Protein AF-A0A432Q7I9-F1 (afdb_monomer_lite)

pLDDT: mean 90.83, std 8.25, range [45.78, 97.81]

Sequence (84 aa):
VAIFFLAFLPQFVETGAGPISAQLFLHGILIIIVAAFIEPPLILIGGKLTGYLNNNRQVSQWMDRGLGALFIGLGIKLATSDRI

Structure (mmCIF, N/CA/C/O backbone):
data_AF-A0A432Q7I9-F1
#
_entry.id   AF-A0A432Q7I9-F1
#
loop_
_atom_site.group_PDB
_atom_site.id
_atom_site.type_symbol
_atom_site.label_atom_id
_atom_site.label_alt_id
_atom_site.label_comp_id
_atom_site.label_asym_id
_atom_site.label_entity_id
_atom_site.label_seq_id
_atom_site.pdbx_PDB_ins_code
_atom_site.Cartn_x
_atom_site.Cartn_y
_atom_site.Cartn_z
_atom_site.occupancy
_atom_site.B_iso_or_equiv
_atom_site.auth_seq_id
_atom_site.auth_comp_id
_atom_site.auth_asym_id
_atom_site.auth_atom_id
_atom_site.pdbx_PDB_model_num
ATOM 1 N N . VAL A 1 1 ? 8.226 -4.386 3.034 1.00 65.62 1 VAL A N 1
ATOM 2 C CA . VAL A 1 1 ? 7.715 -3.878 1.735 1.00 65.62 1 VAL A CA 1
ATOM 3 C C . VAL A 1 1 ? 8.730 -4.045 0.603 1.00 65.62 1 VAL A C 1
ATOM 5 O O . VAL A 1 1 ? 8.390 -4.689 -0.373 1.00 65.62 1 VAL A O 1
ATOM 8 N N . ALA A 1 2 ? 9.984 -3.588 0.721 1.00 76.81 2 ALA A N 1
ATOM 9 C CA . ALA A 1 2 ? 10.972 -3.744 -0.364 1.00 76.81 2 ALA A CA 1
ATOM 10 C C . ALA A 1 2 ? 11.193 -5.204 -0.831 1.00 76.81 2 ALA A C 1
ATOM 12 O O . ALA A 1 2 ? 11.240 -5.468 -2.026 1.00 76.81 2 ALA A O 1
ATOM 13 N N . ILE A 1 3 ? 11.239 -6.165 0.103 1.00 84.69 3 ILE A N 1
ATOM 14 C CA . ILE A 1 3 ? 11.384 -7.602 -0.212 1.00 84.69 3 ILE A CA 1
ATOM 15 C C . ILE A 1 3 ? 10.186 -8.139 -1.013 1.00 84.69 3 ILE A C 1
ATOM 17 O O . ILE A 1 3 ? 10.365 -8.969 -1.896 1.00 84.69 3 ILE A O 1
ATOM 21 N N . PHE A 1 4 ? 8.974 -7.635 -0.752 1.00 83.19 4 PHE A N 1
ATOM 22 C CA . PHE A 1 4 ? 7.786 -7.988 -1.532 1.00 83.19 4 PHE A CA 1
ATOM 23 C C . PHE A 1 4 ? 7.976 -7.557 -2.989 1.00 83.19 4 PHE A C 1
ATOM 25 O O . PHE A 1 4 ? 7.867 -8.378 -3.891 1.00 83.19 4 PHE A O 1
ATOM 32 N N . PHE A 1 5 ? 8.375 -6.308 -3.231 1.00 82.69 5 PHE A N 1
ATOM 33 C CA . PHE A 1 5 ? 8.627 -5.850 -4.596 1.00 82.69 5 PHE A CA 1
ATOM 34 C C . PHE A 1 5 ? 9.737 -6.642 -5.287 1.00 82.69 5 PHE A C 1
ATOM 36 O O . PHE A 1 5 ? 9.574 -6.992 -6.447 1.00 82.69 5 PHE A O 1
ATOM 43 N N . LEU A 1 6 ? 10.808 -7.009 -4.580 1.00 84.31 6 LEU A N 1
ATOM 44 C CA . LEU A 1 6 ? 11.859 -7.863 -5.137 1.00 84.31 6 LEU A CA 1
ATOM 45 C C . LEU A 1 6 ? 11.337 -9.254 -5.546 1.00 84.31 6 LEU A C 1
ATOM 47 O O . LEU A 1 6 ? 11.800 -9.811 -6.534 1.00 84.31 6 LEU A O 1
ATOM 51 N N . ALA A 1 7 ? 10.379 -9.811 -4.802 1.00 88.56 7 ALA A N 1
ATOM 52 C CA . ALA A 1 7 ? 9.796 -11.119 -5.092 1.00 88.56 7 ALA A CA 1
ATOM 53 C C . ALA A 1 7 ? 8.745 -11.079 -6.216 1.00 88.56 7 ALA A C 1
ATOM 55 O O . ALA A 1 7 ? 8.631 -12.046 -6.968 1.00 88.56 7 ALA A O 1
ATOM 56 N N . PHE A 1 8 ? 7.987 -9.984 -6.335 1.00 87.75 8 PHE A N 1
ATOM 57 C CA . PHE A 1 8 ? 6.870 -9.862 -7.280 1.00 87.75 8 PHE A CA 1
ATOM 58 C C . PHE A 1 8 ? 7.237 -9.156 -8.590 1.00 87.75 8 PHE A C 1
ATOM 60 O O . PHE A 1 8 ? 6.745 -9.559 -9.635 1.00 87.75 8 PHE A O 1
ATOM 67 N N . LEU A 1 9 ? 8.124 -8.154 -8.582 1.00 88.44 9 LEU A N 1
ATOM 68 C CA . LEU A 1 9 ? 8.509 -7.430 -9.804 1.00 88.44 9 LEU A CA 1
ATOM 69 C C . LEU A 1 9 ? 9.084 -8.335 -10.904 1.00 88.44 9 LEU A C 1
ATOM 71 O O . LEU A 1 9 ? 8.666 -8.184 -12.051 1.00 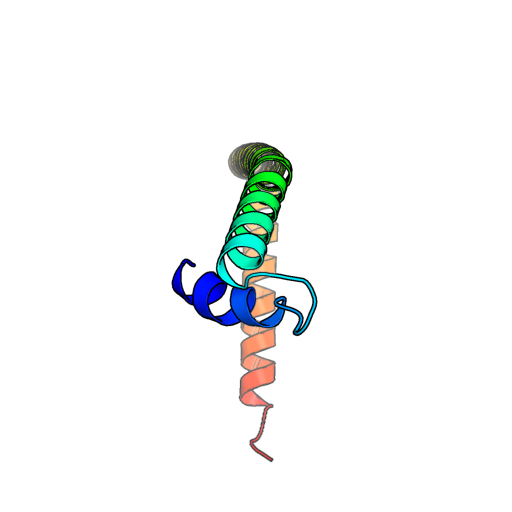88.44 9 LEU A O 1
ATOM 75 N N . PRO A 1 10 ? 9.980 -9.297 -10.602 1.00 89.62 10 PRO A N 1
ATOM 76 C CA . PRO A 1 10 ? 10.496 -10.207 -11.621 1.00 89.62 10 PRO A CA 1
ATOM 77 C C . PRO A 1 10 ? 9.420 -11.092 -12.260 1.00 89.62 10 PRO A C 1
ATOM 79 O O . PRO A 1 10 ? 9.622 -11.559 -13.373 1.00 89.62 10 PRO A O 1
ATOM 82 N N . GLN A 1 11 ? 8.279 -11.308 -11.592 1.00 91.00 11 GLN A N 1
ATOM 83 C CA . GLN A 1 11 ? 7.183 -12.138 -12.111 1.00 91.00 11 GLN A CA 1
ATOM 84 C C . GLN A 1 11 ? 6.447 -11.474 -13.286 1.00 91.00 11 GLN A C 1
ATOM 86 O O . GLN A 1 11 ? 5.764 -12.163 -14.034 1.00 91.00 11 GLN A O 1
ATOM 91 N N . PHE A 1 12 ? 6.594 -10.156 -13.458 1.00 91.94 12 PHE A N 1
ATOM 92 C CA . PHE A 1 12 ? 5.996 -9.393 -14.559 1.00 91.94 12 PHE A CA 1
ATOM 93 C C . PHE A 1 12 ? 6.941 -9.220 -15.758 1.00 91.94 12 PHE A C 1
ATOM 95 O O . PHE A 1 12 ? 6.590 -8.553 -16.727 1.00 91.94 12 PHE A O 1
ATOM 102 N N . VAL A 1 13 ? 8.151 -9.785 -15.697 1.00 94.50 13 VAL A N 1
ATOM 103 C CA . VAL A 1 13 ? 9.112 -9.728 -16.804 1.00 94.50 13 VAL A CA 1
ATOM 104 C C . VAL A 1 13 ? 8.740 -10.768 -17.857 1.00 94.50 13 VAL A C 1
ATOM 106 O O . VAL A 1 13 ? 8.609 -11.952 -17.549 1.00 94.50 13 VAL A O 1
ATOM 109 N N . GLU A 1 14 ? 8.639 -10.337 -19.112 1.00 95.62 14 GLU A N 1
ATOM 110 C CA . GLU A 1 14 ? 8.333 -11.205 -20.248 1.00 95.62 14 GLU A CA 1
ATOM 111 C C . GLU A 1 14 ? 9.588 -11.483 -21.087 1.00 95.62 14 GLU A C 1
ATOM 113 O O . GLU A 1 14 ? 10.359 -10.580 -21.445 1.00 95.62 14 GLU A O 1
ATOM 118 N N . THR A 1 15 ? 9.807 -12.758 -21.411 1.00 92.44 15 THR A N 1
ATOM 119 C CA . THR A 1 15 ? 10.918 -13.194 -22.259 1.00 92.44 15 THR A CA 1
ATOM 120 C C . THR A 1 15 ? 10.671 -12.787 -23.711 1.00 92.44 15 THR A C 1
ATOM 122 O O . THR A 1 15 ? 9.605 -13.009 -24.269 1.00 92.44 15 THR A O 1
ATOM 125 N N . GLY A 1 16 ? 11.669 -12.173 -24.350 1.00 92.75 16 GLY A N 1
ATOM 126 C CA . GLY A 1 16 ? 11.545 -11.670 -25.725 1.00 92.75 16 GLY A CA 1
ATOM 127 C C . GLY A 1 16 ? 10.996 -10.242 -25.842 1.00 92.75 16 GLY A C 1
ATOM 128 O O . GLY A 1 16 ? 11.150 -9.635 -26.897 1.00 92.75 16 GLY A O 1
ATOM 129 N N . ALA A 1 17 ? 10.484 -9.647 -24.759 1.00 92.75 17 ALA A N 1
ATOM 130 C CA . ALA A 1 17 ? 9.998 -8.260 -24.723 1.00 92.75 17 ALA A CA 1
ATOM 131 C C . ALA A 1 17 ? 11.106 -7.205 -24.457 1.00 92.75 17 ALA A C 1
ATOM 133 O O . ALA A 1 17 ? 10.833 -6.090 -24.013 1.00 92.75 17 ALA A O 1
ATOM 134 N N . GLY A 1 18 ? 12.379 -7.539 -24.707 1.00 93.12 18 GLY A N 1
ATOM 135 C CA . GLY A 1 18 ? 13.533 -6.645 -24.521 1.00 93.12 18 GLY A CA 1
ATOM 136 C C . GLY A 1 18 ? 14.323 -6.866 -23.217 1.00 93.12 18 GLY A C 1
ATOM 137 O O . GLY A 1 18 ? 14.161 -7.897 -22.563 1.00 93.12 18 GLY A O 1
ATOM 138 N N . PRO A 1 19 ? 15.219 -5.932 -22.833 1.00 96.19 19 PRO A N 1
ATOM 139 C CA . PRO A 1 19 ? 16.114 -6.111 -21.689 1.00 96.19 19 PRO A CA 1
ATOM 140 C C . PRO A 1 19 ? 15.378 -6.164 -20.343 1.00 96.19 19 PRO A C 1
ATOM 142 O O . PRO A 1 19 ? 14.603 -5.268 -20.010 1.00 96.19 19 PRO A O 1
ATOM 145 N N . ILE A 1 20 ? 15.710 -7.162 -19.519 1.00 94.25 20 ILE A N 1
ATOM 146 C CA . ILE A 1 20 ? 15.109 -7.381 -18.190 1.00 94.25 20 ILE A CA 1
ATOM 147 C C . ILE A 1 20 ? 15.251 -6.146 -17.288 1.00 94.25 20 ILE A C 1
ATOM 149 O O . ILE A 1 20 ? 14.301 -5.756 -16.615 1.00 94.25 20 ILE A O 1
ATOM 153 N N . SER A 1 21 ? 16.418 -5.496 -17.291 1.00 93.56 21 SER A N 1
ATOM 154 C CA . SER A 1 21 ? 16.671 -4.303 -16.472 1.00 93.56 21 SER A CA 1
ATOM 155 C C . SER A 1 21 ? 15.754 -3.132 -16.835 1.00 93.56 21 SER A C 1
ATOM 157 O O . SER A 1 21 ? 15.265 -2.443 -15.943 1.00 93.56 21 SER A O 1
ATOM 159 N N . ALA A 1 22 ? 15.475 -2.935 -18.126 1.00 95.38 22 ALA A N 1
ATOM 160 C CA . ALA A 1 22 ? 14.575 -1.889 -18.603 1.00 95.38 22 ALA A CA 1
ATOM 161 C C . ALA A 1 22 ? 13.118 -2.186 -18.226 1.00 95.38 22 ALA A C 1
ATOM 163 O O . ALA A 1 22 ? 12.412 -1.290 -17.765 1.00 95.38 22 ALA A O 1
ATOM 164 N N . GLN A 1 23 ? 12.688 -3.448 -18.346 1.00 95.88 23 GLN A N 1
ATOM 165 C CA . GLN A 1 23 ? 11.362 -3.867 -17.891 1.00 95.88 23 GLN A CA 1
ATOM 166 C C . GLN A 1 23 ? 11.210 -3.647 -16.382 1.00 95.88 23 GLN A C 1
ATOM 168 O O . GLN A 1 23 ? 10.248 -3.022 -15.951 1.00 95.88 23 GLN A O 1
ATOM 173 N N . LEU A 1 24 ? 12.162 -4.094 -15.559 1.00 94.25 24 LEU A N 1
ATOM 174 C CA . LEU A 1 24 ? 12.109 -3.892 -14.105 1.00 94.25 24 LEU A CA 1
ATOM 175 C C . LEU A 1 24 ? 12.073 -2.406 -13.722 1.00 94.25 24 LEU A C 1
ATOM 177 O O . LEU A 1 24 ? 11.323 -2.025 -12.824 1.00 94.25 24 LEU A O 1
ATOM 181 N N . PHE A 1 25 ? 12.838 -1.565 -14.421 1.00 94.38 25 PHE A N 1
ATOM 182 C CA . PHE A 1 25 ? 12.817 -0.118 -14.217 1.00 94.38 25 PHE A CA 1
ATOM 183 C C . PHE A 1 25 ? 11.445 0.488 -14.546 1.00 94.38 25 PHE A C 1
ATOM 185 O O . PHE A 1 25 ? 10.903 1.248 -13.743 1.00 94.38 25 PHE A O 1
ATOM 192 N N . LEU A 1 26 ? 10.848 0.096 -15.677 1.00 95.25 26 LEU A N 1
ATOM 193 C CA . LEU A 1 26 ? 9.502 0.518 -16.068 1.00 95.25 26 LEU A CA 1
ATOM 194 C C . LEU A 1 26 ? 8.456 0.106 -15.025 1.00 95.25 26 LEU A C 1
ATOM 196 O O . LEU A 1 26 ? 7.685 0.948 -14.569 1.00 95.25 26 LEU A O 1
ATOM 200 N N . HIS A 1 27 ? 8.450 -1.162 -14.605 1.00 94.06 27 HIS A N 1
ATOM 201 C CA . HIS A 1 27 ? 7.519 -1.649 -13.586 1.00 94.06 27 HIS A CA 1
ATOM 202 C C . HIS A 1 27 ? 7.699 -0.917 -12.249 1.00 94.06 27 HIS A C 1
ATOM 204 O O . HIS A 1 27 ? 6.713 -0.550 -11.613 1.00 94.06 27 HIS A O 1
ATOM 210 N N . GLY A 1 28 ? 8.943 -0.644 -11.841 1.00 92.69 28 GLY A N 1
ATOM 211 C CA . GLY A 1 28 ? 9.232 0.155 -10.650 1.00 92.69 28 GLY A CA 1
ATOM 212 C C . GLY A 1 28 ? 8.635 1.562 -10.730 1.00 92.69 28 GLY A C 1
ATOM 213 O O . GLY A 1 28 ? 7.979 2.004 -9.787 1.00 92.69 28 GLY A O 1
ATOM 214 N N . ILE A 1 29 ? 8.789 2.242 -11.872 1.00 95.38 29 ILE A N 1
ATOM 215 C CA . ILE A 1 29 ? 8.176 3.558 -12.111 1.00 95.38 29 ILE A CA 1
ATOM 216 C C . ILE A 1 29 ? 6.650 3.474 -12.054 1.00 95.38 29 ILE A C 1
ATOM 218 O O . ILE A 1 29 ? 6.026 4.300 -11.390 1.00 95.38 29 ILE A O 1
ATOM 222 N N . LEU A 1 30 ? 6.045 2.482 -12.711 1.00 94.81 30 LEU 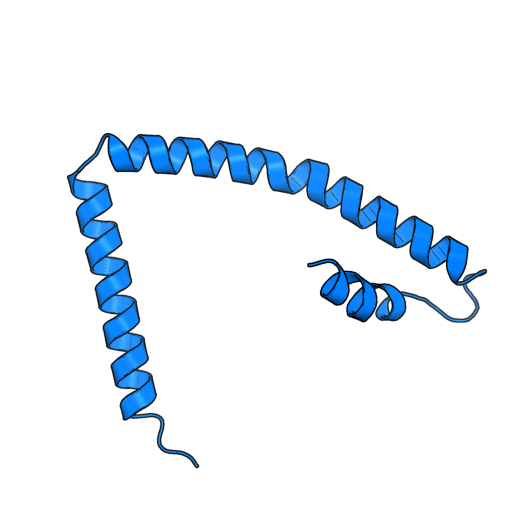A N 1
ATOM 223 C CA . LEU A 1 30 ? 4.592 2.301 -12.703 1.00 94.81 30 LEU A CA 1
ATOM 224 C C . LEU A 1 30 ? 4.059 2.130 -11.278 1.00 94.81 30 LEU A C 1
ATOM 226 O O . LEU A 1 30 ? 3.070 2.766 -10.921 1.00 94.81 30 LEU A O 1
ATOM 230 N N . ILE A 1 31 ? 4.742 1.346 -10.441 1.00 91.94 31 ILE A N 1
ATOM 231 C CA . ILE A 1 31 ? 4.377 1.187 -9.028 1.00 91.94 31 ILE A CA 1
ATOM 232 C C . ILE A 1 31 ? 4.464 2.517 -8.282 1.00 91.94 31 ILE A C 1
ATOM 234 O O . ILE A 1 31 ? 3.529 2.855 -7.562 1.00 91.94 31 ILE A O 1
ATOM 238 N N . ILE A 1 32 ? 5.545 3.285 -8.458 1.00 93.38 32 ILE A N 1
ATOM 239 C CA . ILE A 1 32 ? 5.701 4.591 -7.798 1.00 93.38 32 ILE A CA 1
ATOM 240 C C . ILE A 1 32 ? 4.581 5.545 -8.216 1.00 93.38 32 ILE A C 1
ATOM 242 O O . ILE A 1 32 ? 4.013 6.222 -7.365 1.00 93.38 32 ILE A O 1
ATOM 246 N N . ILE A 1 33 ? 4.235 5.579 -9.505 1.00 97.44 33 ILE A N 1
ATOM 247 C CA . ILE A 1 33 ? 3.134 6.400 -10.020 1.00 97.44 33 ILE A CA 1
ATOM 248 C C . ILE A 1 33 ? 1.821 5.979 -9.360 1.00 97.44 33 ILE A C 1
ATOM 250 O O . ILE A 1 33 ? 1.127 6.817 -8.789 1.00 97.44 33 ILE A O 1
ATOM 254 N N . VAL A 1 34 ? 1.491 4.687 -9.383 1.00 95.25 34 VAL A N 1
ATOM 255 C CA . VAL A 1 34 ? 0.261 4.175 -8.764 1.00 95.25 34 VAL A CA 1
ATOM 256 C C . VAL A 1 34 ? 0.221 4.514 -7.274 1.00 95.25 34 VAL A C 1
ATOM 258 O O . VAL A 1 34 ? -0.777 5.055 -6.807 1.00 95.25 34 VAL A O 1
ATOM 261 N N . ALA A 1 35 ? 1.307 4.277 -6.539 1.00 92.94 35 ALA A N 1
ATOM 262 C CA . ALA A 1 35 ? 1.409 4.623 -5.125 1.00 92.94 35 ALA A CA 1
ATOM 263 C C . ALA A 1 35 ? 1.198 6.128 -4.897 1.00 92.94 35 ALA A C 1
ATOM 265 O O . ALA A 1 35 ? 0.383 6.516 -4.065 1.00 92.94 35 ALA A O 1
ATOM 266 N N . ALA A 1 36 ? 1.837 6.982 -5.698 1.00 96.06 36 ALA A N 1
ATOM 267 C CA . ALA A 1 36 ? 1.708 8.432 -5.594 1.00 96.06 36 ALA A CA 1
ATOM 268 C C . ALA A 1 36 ? 0.281 8.943 -5.854 1.00 96.06 36 ALA A C 1
ATOM 270 O O . ALA A 1 36 ? -0.099 9.972 -5.302 1.00 96.06 36 ALA A 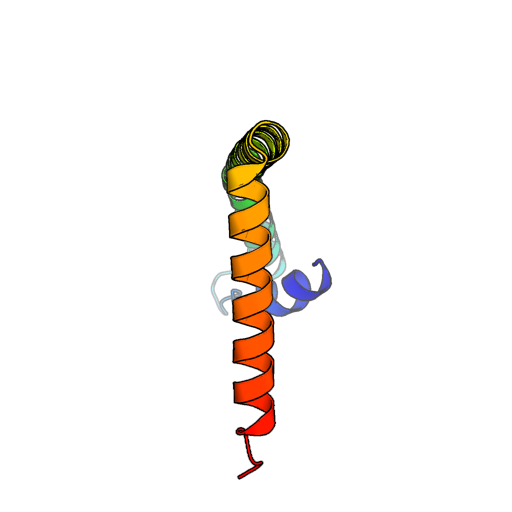O 1
ATOM 271 N N . PHE A 1 37 ? -0.523 8.249 -6.663 1.00 97.19 37 PHE A N 1
ATOM 272 C CA . PHE A 1 37 ? -1.916 8.637 -6.914 1.00 97.19 37 PHE A CA 1
ATOM 273 C C . PHE A 1 37 ? -2.913 7.998 -5.946 1.00 97.19 37 PHE A C 1
ATOM 275 O O . PHE A 1 37 ? -3.930 8.614 -5.631 1.00 97.19 37 PHE A O 1
ATOM 282 N N . ILE A 1 38 ? -2.644 6.782 -5.473 1.00 96.38 38 ILE A N 1
ATOM 283 C CA . ILE A 1 38 ? -3.579 6.013 -4.645 1.00 96.38 38 ILE A CA 1
ATOM 284 C C . ILE A 1 38 ? -3.348 6.258 -3.151 1.00 96.38 38 ILE A C 1
ATOM 286 O O . ILE A 1 38 ? -4.314 6.424 -2.405 1.00 96.38 38 ILE A O 1
ATOM 290 N N . GLU A 1 39 ? -2.096 6.324 -2.693 1.00 95.25 39 GLU A N 1
ATOM 291 C CA . GLU A 1 39 ? -1.785 6.459 -1.267 1.00 95.25 39 GLU A CA 1
ATOM 292 C C . GLU A 1 39 ? -2.208 7.815 -0.682 1.00 95.25 39 GLU A C 1
ATOM 294 O O . GLU A 1 39 ? -2.849 7.810 0.371 1.00 95.25 39 GLU A O 1
ATOM 299 N N . PRO A 1 40 ? -1.950 8.984 -1.308 1.00 96.19 40 PRO A N 1
ATOM 300 C CA . PRO A 1 40 ? -2.293 10.259 -0.678 1.00 96.19 40 PRO A CA 1
ATOM 301 C C . PRO A 1 40 ? -3.795 10.455 -0.431 1.00 96.19 40 PRO A C 1
ATOM 303 O O . PRO A 1 40 ? -4.148 10.841 0.685 1.00 96.19 40 PRO A O 1
ATOM 306 N N . PRO A 1 41 ? -4.712 10.156 -1.377 1.00 96.44 41 PRO A N 1
ATOM 307 C CA . PRO A 1 41 ? -6.145 10.202 -1.093 1.00 96.44 41 PRO A CA 1
ATOM 308 C C . PRO A 1 41 ? -6.547 9.282 0.062 1.00 96.44 41 PRO A C 1
ATOM 310 O O . PRO A 1 41 ? -7.322 9.697 0.924 1.00 96.44 41 PRO A O 1
ATOM 313 N N . LEU A 1 42 ? -5.988 8.068 0.123 1.00 95.88 42 LEU A N 1
ATOM 314 C CA . LEU A 1 42 ? -6.243 7.131 1.218 1.00 95.88 42 LEU A CA 1
ATOM 315 C C . LEU A 1 42 ? -5.762 7.685 2.563 1.00 95.88 42 LEU A C 1
ATOM 317 O O . LEU A 1 42 ? -6.505 7.627 3.541 1.00 95.88 42 LEU A O 1
ATOM 321 N N . ILE A 1 43 ? -4.567 8.280 2.611 1.00 95.00 43 ILE A N 1
ATOM 322 C CA . ILE A 1 43 ? -4.020 8.916 3.819 1.00 95.00 43 ILE A CA 1
ATOM 323 C C . ILE A 1 43 ? -4.902 10.091 4.258 1.00 95.00 43 ILE A C 1
ATOM 325 O O . ILE A 1 43 ? -5.223 10.211 5.440 1.00 95.00 43 ILE A O 1
ATOM 329 N N . LEU A 1 44 ? -5.341 10.940 3.324 1.00 95.44 44 LEU A N 1
ATOM 330 C CA . LEU A 1 44 ? -6.205 12.086 3.626 1.00 95.44 44 LEU A CA 1
ATOM 331 C C . LEU A 1 44 ? -7.576 11.651 4.157 1.00 95.44 44 LEU A C 1
ATOM 333 O O . LEU A 1 44 ? -8.072 12.221 5.133 1.00 95.44 44 LEU A O 1
ATOM 337 N N . ILE A 1 45 ? -8.189 10.640 3.537 1.00 94.94 45 ILE A N 1
ATOM 338 C CA . ILE A 1 45 ? -9.463 10.066 3.991 1.00 94.94 45 ILE A CA 1
ATOM 339 C C . ILE A 1 45 ? -9.282 9.414 5.362 1.00 94.94 45 ILE A C 1
ATOM 341 O O . ILE A 1 45 ? -10.086 9.661 6.259 1.00 94.94 45 ILE A O 1
ATOM 345 N N . GLY A 1 46 ? -8.206 8.649 5.554 1.00 92.44 46 GLY A N 1
ATOM 346 C CA . GLY A 1 46 ? -7.868 8.027 6.831 1.00 92.44 46 GLY A CA 1
ATOM 347 C C . GLY A 1 46 ? -7.682 9.055 7.946 1.00 92.44 46 GLY A C 1
ATOM 348 O O . GLY A 1 46 ? -8.262 8.912 9.018 1.00 92.44 46 GLY A O 1
ATOM 349 N N . GLY A 1 47 ? -6.960 10.147 7.681 1.00 90.81 47 GLY A N 1
ATOM 350 C CA . GLY A 1 47 ? -6.785 11.243 8.635 1.00 90.81 47 GLY A CA 1
ATOM 351 C C . GLY A 1 47 ? -8.108 11.910 9.019 1.00 90.81 47 GLY A C 1
ATOM 352 O O . GLY A 1 47 ? -8.374 12.128 10.203 1.00 90.81 47 GLY A O 1
ATOM 353 N N . LYS A 1 48 ? -8.982 12.171 8.037 1.00 89.00 48 LYS A N 1
ATOM 354 C CA . LYS A 1 48 ? -10.331 12.702 8.292 1.00 89.00 48 LYS A CA 1
ATOM 355 C C . LYS A 1 48 ? -11.192 11.733 9.100 1.00 89.00 48 LYS A C 1
ATOM 357 O O . LYS A 1 48 ? -11.889 12.173 10.012 1.00 89.00 48 LYS A O 1
ATOM 362 N N . LEU A 1 49 ? -11.134 10.438 8.793 1.00 88.50 49 LEU A N 1
ATOM 363 C CA . LEU A 1 49 ? -11.886 9.408 9.504 1.00 88.50 49 LEU A CA 1
ATOM 364 C C . LEU A 1 49 ? -11.439 9.311 10.966 1.00 88.50 49 LEU A C 1
ATOM 366 O O . LEU A 1 49 ? -12.282 9.334 11.858 1.00 88.50 49 LEU A O 1
ATOM 370 N N . THR A 1 50 ? -10.132 9.300 11.227 1.00 86.25 50 THR A N 1
ATOM 371 C CA . THR A 1 50 ? -9.578 9.320 12.590 1.00 86.25 50 THR A CA 1
ATOM 372 C C . THR A 1 50 ? -9.997 10.578 13.349 1.00 86.25 50 THR A C 1
ATOM 374 O O . THR A 1 50 ? -10.410 10.493 14.504 1.00 86.25 50 THR A O 1
ATOM 377 N N . GLY A 1 51 ? -9.968 11.748 12.701 1.00 85.56 51 GLY A N 1
ATOM 378 C CA . GLY A 1 51 ? -10.468 12.990 13.296 1.00 85.56 51 GLY A CA 1
ATOM 379 C C . GLY A 1 51 ? -11.959 12.920 13.649 1.00 85.56 51 GLY A C 1
ATOM 380 O O . GLY A 1 51 ? -12.354 13.305 14.748 1.00 85.56 51 GLY A O 1
ATOM 381 N N . TYR A 1 52 ? -12.783 12.374 12.752 1.00 85.56 52 TYR A N 1
ATOM 382 C CA . TYR A 1 52 ? -14.215 12.173 12.983 1.00 85.56 52 TYR A CA 1
ATOM 383 C C . TYR A 1 52 ? -14.492 11.201 14.140 1.00 85.56 52 TYR A C 1
ATOM 385 O O . TYR A 1 52 ? -15.323 11.488 15.001 1.00 85.56 52 TYR A O 1
ATOM 393 N N . LEU A 1 53 ? -13.764 10.084 14.194 1.00 86.44 53 LEU A N 1
ATOM 394 C CA . LEU A 1 53 ? -13.865 9.086 15.259 1.00 86.44 53 LEU A CA 1
ATOM 395 C C . LEU A 1 53 ? -13.482 9.661 16.624 1.00 86.44 53 LEU A C 1
ATOM 397 O O . LEU A 1 53 ? -14.198 9.442 17.599 1.00 86.44 53 LEU A O 1
ATOM 401 N N . ASN A 1 54 ? -12.407 10.450 16.684 1.00 83.75 54 ASN A N 1
ATOM 402 C CA . ASN A 1 54 ? -11.978 11.114 17.915 1.00 83.75 54 ASN A CA 1
ATOM 403 C C . ASN A 1 54 ? -12.999 12.149 18.400 1.00 83.75 54 ASN A C 1
ATOM 405 O O . ASN A 1 54 ? -13.150 12.346 19.605 1.00 83.75 54 ASN A O 1
ATOM 409 N N . ASN A 1 55 ? -13.717 12.797 17.479 1.00 87.50 55 ASN A N 1
ATOM 410 C CA . ASN A 1 55 ? -14.725 13.793 17.827 1.00 87.50 55 ASN A CA 1
ATOM 411 C C . ASN A 1 55 ? -16.084 13.166 18.199 1.00 87.50 55 ASN A C 1
ATOM 413 O O . ASN A 1 55 ? -16.880 13.792 18.897 1.00 87.50 55 ASN A O 1
ATOM 417 N N . ASN A 1 56 ? -16.363 11.929 17.765 1.00 89.06 56 ASN A N 1
ATOM 418 C CA . ASN A 1 56 ? -17.610 11.221 18.057 1.00 89.06 56 ASN A CA 1
ATOM 419 C C . ASN A 1 56 ? -17.379 9.932 18.860 1.00 89.06 56 ASN A C 1
ATOM 421 O O . ASN A 1 56 ? -17.236 8.829 18.323 1.00 89.06 56 ASN A O 1
ATOM 425 N N . ARG A 1 57 ? -17.463 10.078 20.185 1.00 87.12 57 ARG A N 1
ATOM 426 C CA . ARG A 1 57 ? -17.266 8.997 21.159 1.00 87.12 57 ARG A CA 1
ATOM 427 C C . ARG A 1 57 ? -18.185 7.788 20.943 1.00 87.12 57 ARG A C 1
ATOM 429 O O . ARG A 1 57 ? -17.765 6.672 21.233 1.00 87.12 57 ARG A O 1
ATOM 436 N N . GLN A 1 58 ? -19.406 7.968 20.427 1.00 91.31 58 GLN A N 1
ATOM 437 C CA . GLN A 1 58 ? -20.302 6.832 20.162 1.00 91.31 58 GLN A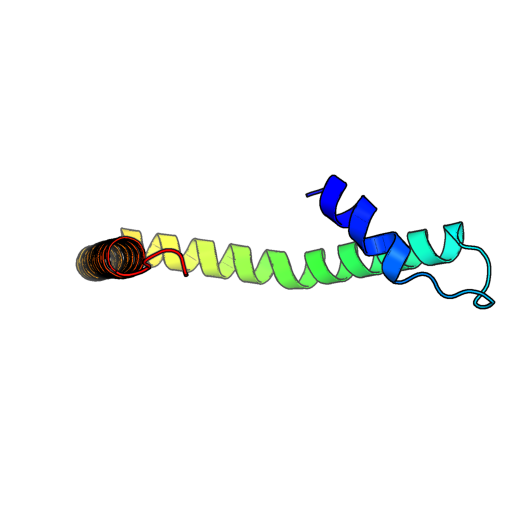 CA 1
ATOM 438 C C . GLN A 1 58 ? -19.816 5.978 18.986 1.00 91.31 58 GLN A C 1
ATOM 440 O O . GLN A 1 58 ? -19.845 4.753 19.073 1.00 91.31 58 GLN A O 1
ATOM 445 N N . VAL A 1 59 ? -19.342 6.602 17.902 1.00 88.94 59 VAL A N 1
ATOM 446 C CA . VAL A 1 59 ? -18.859 5.870 16.717 1.00 88.94 59 VAL A CA 1
ATOM 447 C C . VAL A 1 59 ? -17.591 5.090 17.056 1.00 88.94 59 VAL A C 1
ATOM 449 O O . VAL A 1 59 ? -17.497 3.913 16.717 1.00 88.94 59 VAL A O 1
ATOM 452 N N . SER A 1 60 ? -16.664 5.703 17.799 1.00 88.12 60 SER A N 1
ATOM 453 C CA . SER A 1 60 ? -15.473 5.013 18.311 1.00 88.12 60 SER A CA 1
ATOM 454 C C . SER A 1 60 ? -15.845 3.778 19.144 1.00 88.12 60 SER A C 1
ATOM 456 O O . SER A 1 60 ? -15.340 2.694 18.871 1.00 88.12 60 SER A O 1
ATOM 458 N N . GLN A 1 61 ? -16.806 3.893 20.069 1.00 91.38 61 GLN A N 1
ATOM 459 C CA . GLN A 1 61 ? -17.262 2.755 20.881 1.00 91.38 61 GLN A CA 1
ATOM 460 C C . GLN A 1 61 ? -17.897 1.628 20.057 1.00 91.38 61 GLN A C 1
ATOM 462 O O . GLN A 1 61 ? -17.700 0.453 20.366 1.00 91.38 61 GLN A O 1
ATOM 467 N N . TRP A 1 62 ? -18.679 1.955 19.026 1.00 93.56 62 TRP A N 1
ATOM 468 C CA . TRP A 1 62 ? -19.250 0.943 18.133 1.00 93.56 62 TRP A CA 1
ATOM 469 C C . TRP A 1 62 ? -18.179 0.246 17.294 1.00 93.56 62 TRP A C 1
ATOM 471 O O . TRP A 1 62 ? -18.266 -0.966 17.096 1.00 93.56 62 TRP A O 1
ATOM 481 N N . MET A 1 63 ? -17.151 0.976 16.856 1.00 90.88 63 MET A N 1
ATOM 482 C CA . MET A 1 63 ? -16.032 0.406 16.110 1.00 90.88 63 MET A CA 1
ATOM 483 C C . MET A 1 63 ? -15.196 -0.545 16.976 1.00 90.88 63 MET A C 1
ATOM 485 O O . MET A 1 63 ? -14.902 -1.657 16.539 1.00 90.88 63 MET A O 1
ATOM 489 N N . ASP A 1 64 ? -14.919 -0.171 18.229 1.00 91.81 64 ASP A N 1
ATOM 490 C CA . ASP A 1 64 ? -14.229 -1.034 19.198 1.00 91.81 64 ASP A CA 1
ATOM 491 C C . ASP A 1 64 ? -15.023 -2.316 19.482 1.00 91.81 64 ASP A C 1
ATOM 493 O O . ASP A 1 64 ? -14.469 -3.417 19.493 1.00 91.81 64 ASP A O 1
ATOM 497 N N . ARG A 1 65 ? -16.348 -2.201 19.652 1.00 95.25 65 ARG A N 1
ATOM 498 C CA . ARG A 1 65 ? -17.234 -3.366 19.816 1.00 95.25 65 ARG A CA 1
ATOM 499 C C . ARG A 1 65 ? -17.240 -4.256 18.576 1.00 95.25 65 ARG A C 1
ATOM 501 O O . ARG A 1 65 ? -17.226 -5.474 18.720 1.00 95.25 65 ARG A O 1
ATOM 508 N N . GLY A 1 66 ? -17.236 -3.667 17.380 1.00 96.62 66 GLY A N 1
ATOM 509 C CA . GLY A 1 66 ? -17.148 -4.397 16.115 1.00 96.62 66 GLY A CA 1
ATOM 510 C C . GLY A 1 66 ? -15.840 -5.181 15.985 1.00 96.62 66 GLY A C 1
ATOM 511 O O . GLY A 1 66 ? -15.869 -6.366 15.658 1.00 96.62 66 GLY A O 1
ATOM 512 N N . LEU A 1 67 ? -14.705 -4.557 16.318 1.00 95.81 67 LEU A N 1
ATOM 513 C CA . LEU A 1 67 ? -13.397 -5.222 16.358 1.00 95.81 67 LEU A CA 1
ATOM 514 C C . LEU A 1 67 ? -13.358 -6.342 17.405 1.00 95.81 67 LEU A C 1
ATOM 516 O O . LEU A 1 67 ? -12.872 -7.435 17.119 1.00 95.81 67 LEU A O 1
ATOM 520 N N . GLY A 1 68 ? -13.921 -6.109 18.593 1.00 96.81 68 GLY A N 1
ATOM 521 C CA . GLY A 1 68 ? -14.053 -7.135 19.628 1.00 96.81 68 GLY A CA 1
ATOM 522 C C . GLY A 1 68 ? -14.894 -8.328 19.164 1.00 96.81 68 GLY A C 1
ATOM 523 O O . GLY A 1 68 ?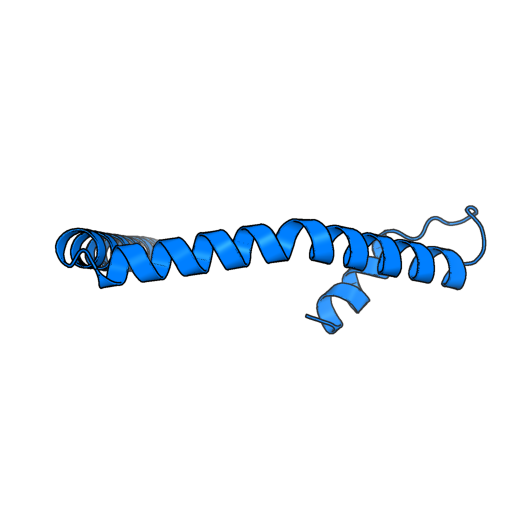 -14.478 -9.474 19.321 1.00 96.81 68 GLY A O 1
ATOM 524 N N . ALA A 1 69 ? -16.040 -8.072 18.528 1.00 97.81 69 ALA A N 1
ATOM 525 C CA . ALA A 1 69 ? -16.893 -9.113 17.960 1.00 97.81 69 ALA A CA 1
ATOM 526 C C . ALA A 1 69 ? -16.178 -9.899 16.849 1.00 97.81 69 ALA A C 1
ATOM 528 O O . ALA A 1 69 ? -16.281 -11.124 16.808 1.00 97.81 69 ALA A O 1
ATOM 529 N N . LEU A 1 70 ? -15.406 -9.217 15.996 1.00 97.50 70 LEU A N 1
ATOM 530 C CA . LEU A 1 70 ? -14.575 -9.856 14.977 1.00 97.50 70 LEU A CA 1
ATOM 531 C C . LEU A 1 70 ? -13.543 -10.793 15.616 1.00 97.50 70 LEU A C 1
ATOM 533 O O . LEU A 1 70 ? -13.434 -11.942 15.196 1.00 97.50 70 LEU A O 1
ATOM 537 N N . PHE A 1 71 ? -12.819 -10.347 16.647 1.00 97.25 71 PHE A N 1
ATOM 538 C CA . PHE A 1 71 ? -11.838 -11.189 17.338 1.00 97.25 71 PHE A CA 1
ATOM 539 C C . PHE A 1 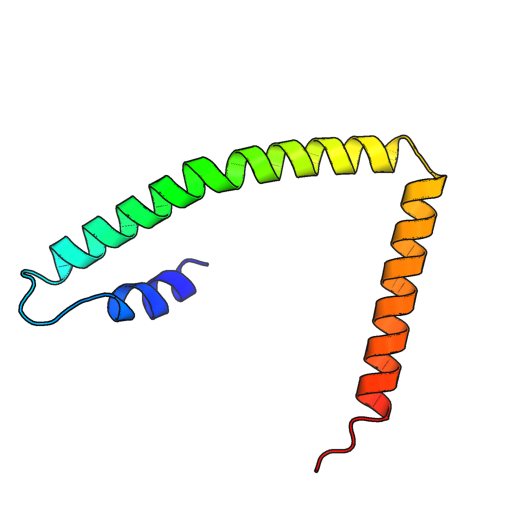71 ? -12.471 -12.381 18.047 1.00 97.25 71 PHE A C 1
ATOM 541 O O . PHE A 1 71 ? -11.936 -13.484 17.958 1.00 97.25 71 PHE A O 1
ATOM 548 N N . ILE A 1 72 ? -13.621 -12.195 18.697 1.00 97.38 72 ILE A N 1
ATOM 549 C CA . ILE A 1 72 ? -14.380 -13.302 19.290 1.00 97.38 72 ILE A CA 1
ATOM 550 C C . ILE A 1 72 ? -14.790 -14.295 18.197 1.00 97.38 72 ILE A C 1
ATOM 552 O O . ILE A 1 72 ? -14.569 -15.492 18.352 1.00 97.38 72 ILE A O 1
ATOM 556 N N . GLY A 1 73 ? -15.315 -13.814 17.066 1.00 97.12 73 GLY A N 1
ATOM 557 C CA . GLY A 1 73 ? -15.689 -14.654 15.928 1.00 97.12 73 GLY A CA 1
ATOM 558 C C . GLY A 1 73 ? -14.505 -15.425 15.340 1.00 97.12 73 GLY A C 1
ATOM 559 O O . GLY A 1 73 ? -14.617 -16.622 15.087 1.00 97.12 73 GLY A O 1
ATOM 560 N N . LEU A 1 74 ? -13.348 -14.777 15.182 1.00 96.44 74 LEU A N 1
ATOM 561 C CA . LEU A 1 74 ? -12.111 -15.430 14.745 1.00 96.44 74 LEU A CA 1
ATOM 562 C C . LEU A 1 74 ? -11.609 -16.455 15.770 1.00 96.44 74 LEU A C 1
ATOM 564 O O . LEU A 1 74 ? -11.145 -17.519 15.370 1.00 96.44 74 LEU A O 1
ATOM 568 N N . GLY A 1 75 ? -11.727 -16.167 17.068 1.00 95.69 75 GLY A N 1
ATOM 569 C CA . GLY A 1 75 ? -11.371 -17.082 18.152 1.00 95.69 75 GLY A CA 1
ATOM 570 C C . GLY A 1 75 ? -12.270 -18.314 18.195 1.00 95.69 75 GLY A C 1
ATOM 571 O O . GLY A 1 75 ? -11.764 -19.428 18.288 1.00 95.69 75 GLY A O 1
ATOM 572 N N . ILE A 1 76 ? -13.584 -18.133 18.034 1.00 96.62 76 ILE A N 1
ATOM 573 C CA . ILE A 1 76 ? -14.542 -19.235 17.877 1.00 96.62 76 ILE A CA 1
ATOM 574 C C . ILE A 1 76 ? -14.183 -20.046 16.638 1.00 96.62 76 ILE A C 1
ATOM 576 O O . ILE A 1 76 ? -14.010 -21.254 16.747 1.00 96.62 76 ILE A O 1
ATOM 580 N N . LYS A 1 77 ? -13.997 -19.386 15.485 1.00 94.00 77 LYS A N 1
ATOM 581 C CA . LYS A 1 77 ? -13.616 -20.053 14.236 1.00 94.00 77 LYS A CA 1
ATOM 582 C C . LYS A 1 77 ? -12.349 -20.873 14.428 1.00 94.00 77 LYS A C 1
ATOM 584 O O . LYS A 1 77 ? -12.326 -22.005 13.978 1.00 94.00 77 LYS A O 1
ATOM 589 N N . LEU A 1 78 ? -11.330 -20.335 15.098 1.00 94.06 78 LEU A N 1
ATOM 590 C CA . LEU A 1 78 ? -10.086 -21.040 15.404 1.00 94.06 78 LEU A CA 1
ATOM 591 C C . LEU A 1 78 ? -10.317 -22.234 16.338 1.00 94.06 78 LEU A C 1
ATOM 593 O O . LEU A 1 78 ? -9.800 -23.308 16.061 1.00 94.06 78 LEU A O 1
ATOM 597 N N . ALA A 1 79 ? -11.111 -22.062 17.397 1.00 94.12 79 ALA A N 1
ATOM 598 C CA . ALA A 1 79 ? -11.448 -23.127 18.339 1.00 94.12 79 ALA A CA 1
ATOM 599 C C . ALA A 1 79 ? -12.247 -24.265 17.682 1.00 94.12 79 ALA A C 1
ATOM 601 O O . ALA A 1 79 ? -12.101 -25.414 18.078 1.00 94.12 79 ALA A O 1
ATOM 602 N N . THR A 1 80 ? -13.065 -23.950 16.673 1.00 94.31 80 THR A N 1
ATOM 603 C CA . THR A 1 80 ? -13.812 -24.932 15.870 1.00 94.31 80 THR A CA 1
ATOM 604 C C . THR A 1 80 ? -13.064 -25.395 14.624 1.00 94.31 80 THR A C 1
ATOM 606 O O . THR A 1 80 ? -13.525 -26.306 13.943 1.00 94.31 80 THR A O 1
ATOM 609 N N . SER A 1 81 ? -11.945 -24.750 14.276 1.00 87.31 81 SER A N 1
ATOM 610 C CA . SER A 1 81 ? -11.109 -25.146 13.145 1.00 87.31 81 SER A CA 1
ATOM 611 C C . SER A 1 81 ? -10.255 -26.321 13.605 1.00 87.31 81 SER A C 1
ATOM 613 O O . SER A 1 81 ? -9.050 -26.189 13.813 1.00 87.31 81 SER A O 1
ATOM 615 N N . ASP A 1 82 ? -10.900 -27.468 13.795 1.00 70.88 82 ASP A N 1
ATOM 616 C CA . ASP A 1 82 ? -10.202 -28.734 13.937 1.00 70.88 82 ASP A CA 1
ATOM 617 C C . ASP A 1 82 ? -9.320 -28.940 12.702 1.00 70.88 82 ASP A C 1
ATOM 619 O O . ASP A 1 82 ? -9.736 -28.727 11.558 1.00 70.88 82 ASP A O 1
ATOM 623 N N . ARG A 1 83 ? -8.060 -29.297 12.955 1.00 59.69 83 ARG A N 1
ATOM 624 C CA . ARG A 1 83 ? -7.121 -29.744 11.929 1.00 59.69 83 ARG A CA 1
ATOM 625 C C . ARG A 1 83 ? -7.680 -31.026 11.309 1.00 59.69 83 ARG A C 1
ATOM 627 O O . ARG A 1 83 ? -7.556 -32.089 11.914 1.00 59.69 83 ARG A O 1
ATOM 634 N N . ILE A 1 84 ? -8.266 -30.913 10.123 1.00 45.78 84 ILE A N 1
ATOM 635 C CA . ILE A 1 84 ? -8.369 -32.014 9.159 1.00 45.78 84 ILE A CA 1
ATOM 636 C C . ILE A 1 84 ? -7.281 -31.790 8.116 1.00 45.78 84 ILE A C 1
ATOM 638 O O . ILE A 1 84 ? -7.167 -30.636 7.640 1.00 45.78 84 ILE A O 1
#

Foldseek 3Di:
DVVVCVVCLQVPDDPPPDDSVVSSVVVVVVVVVCCVVPVVVVVVVVVVVVVVLVVDVVVVVVVVVVVVVVVVVVVVVVVPPPDD

Radius of gyration: 21.29 Å; chains: 1; bounding box: 37×46×47 Å

Secondary structure (DSSP, 8-state):
-HHHHHHHGGGG--TTSS-HHHHHHHHHHHHHHHHHHHHHHHHHHHHHHHHHHHH-HHHHHHHHHHHHHHHHHHHHHHHH----